Protein AF-A0A8T4VLM0-F1 (afdb_monomer_lite)

Sequence (77 aa):
MEIYQKIKSLLEQNNISFQEKVHPPTHTSEDSARLRGEPLKIGAKALLLNGDKGFLLVILPADRRVDLKKLRQILEV

Structure (mmCIF, N/CA/C/O backbone):
data_AF-A0A8T4VLM0-F1
#
_entry.id   AF-A0A8T4VLM0-F1
#
loop_
_atom_site.group_PDB
_atom_site.id
_atom_site.type_symbol
_atom_site.label_atom_id
_atom_site.label_alt_id
_atom_site.label_comp_id
_atom_site.label_asym_id
_atom_site.label_entity_id
_atom_site.label_seq_id
_atom_site.pdbx_PDB_ins_code
_atom_site.Cartn_x
_atom_site.Cartn_y
_atom_site.Cartn_z
_atom_site.occupancy
_atom_site.B_iso_or_equiv
_atom_site.auth_seq_id
_atom_site.auth_comp_id
_atom_site.auth_asym_id
_atom_site.auth_atom_id
_atom_site.pdbx_PDB_model_num
ATOM 1 N N . MET A 1 1 ? 17.535 9.120 10.549 1.00 68.12 1 MET A N 1
ATOM 2 C CA . MET A 1 1 ? 17.395 8.025 9.565 1.00 68.12 1 MET A CA 1
ATOM 3 C C . MET A 1 1 ? 16.064 8.184 8.854 1.00 68.12 1 MET A C 1
ATOM 5 O O . MET A 1 1 ? 15.045 8.251 9.538 1.00 68.12 1 MET A O 1
ATOM 9 N N . GLU A 1 2 ? 16.098 8.294 7.527 1.00 93.00 2 GLU A N 1
ATOM 10 C CA . GLU A 1 2 ? 14.922 8.437 6.654 1.00 93.00 2 GLU A CA 1
ATOM 11 C C . GLU A 1 2 ? 13.941 7.263 6.797 1.00 93.00 2 GLU A C 1
ATOM 13 O O . GLU A 1 2 ? 14.349 6.139 7.103 1.00 93.00 2 GLU A O 1
ATOM 18 N N . ILE A 1 3 ? 12.646 7.505 6.559 1.00 94.75 3 ILE A N 1
ATOM 19 C CA . ILE A 1 3 ? 11.593 6.482 6.716 1.00 94.75 3 ILE A CA 1
ATOM 20 C C . ILE A 1 3 ? 11.830 5.259 5.821 1.00 94.75 3 ILE A C 1
ATOM 22 O O . ILE A 1 3 ? 11.664 4.126 6.261 1.00 94.75 3 ILE A O 1
ATOM 26 N N . TYR A 1 4 ? 12.302 5.487 4.597 1.00 94.12 4 TYR A N 1
ATOM 27 C CA . TYR A 1 4 ? 12.648 4.437 3.642 1.00 94.12 4 TYR A CA 1
ATOM 28 C C . TYR A 1 4 ? 13.721 3.484 4.197 1.00 94.12 4 TYR A C 1
ATOM 30 O O . TYR A 1 4 ? 13.557 2.268 4.126 1.00 94.12 4 TYR A O 1
ATOM 38 N N . GLN A 1 5 ? 14.765 4.020 4.841 1.00 96.50 5 GLN A N 1
ATOM 39 C CA . GLN A 1 5 ? 15.820 3.199 5.444 1.00 96.50 5 GLN A CA 1
ATOM 40 C C . GLN A 1 5 ? 15.283 2.374 6.616 1.00 96.50 5 GLN A C 1
ATOM 42 O O . GLN A 1 5 ? 15.596 1.195 6.735 1.00 96.50 5 GLN A O 1
ATOM 47 N N . LYS A 1 6 ? 14.400 2.958 7.440 1.00 97.25 6 LYS A N 1
ATOM 48 C CA . LYS A 1 6 ? 13.731 2.223 8.527 1.00 97.25 6 LYS A CA 1
ATOM 49 C C . LYS A 1 6 ? 12.912 1.040 8.003 1.00 97.25 6 LYS A C 1
ATOM 51 O O . LYS A 1 6 ? 12.960 -0.028 8.604 1.00 97.25 6 LYS A O 1
ATOM 56 N N . ILE A 1 7 ? 12.188 1.219 6.895 1.00 96.50 7 ILE A N 1
ATOM 57 C CA . ILE A 1 7 ? 11.387 0.151 6.278 1.00 96.50 7 ILE A CA 1
ATOM 58 C C . ILE A 1 7 ? 12.295 -0.960 5.739 1.00 96.50 7 ILE A C 1
ATOM 60 O O . ILE A 1 7 ? 12.046 -2.127 6.033 1.00 96.50 7 ILE A O 1
ATOM 64 N N . LYS A 1 8 ? 13.363 -0.619 5.006 1.00 97.00 8 LYS A N 1
ATOM 65 C CA . LYS A 1 8 ? 14.306 -1.621 4.481 1.00 97.00 8 LYS A CA 1
ATOM 66 C C . LYS A 1 8 ? 14.958 -2.434 5.589 1.00 97.00 8 LYS A C 1
ATOM 68 O O . LYS A 1 8 ? 14.883 -3.658 5.552 1.00 97.00 8 LYS A O 1
ATOM 73 N N . SER A 1 9 ? 15.493 -1.767 6.613 1.00 97.19 9 SER A N 1
ATOM 74 C CA . SER A 1 9 ? 16.107 -2.461 7.748 1.00 97.19 9 SER A CA 1
ATOM 75 C C . SER A 1 9 ? 15.121 -3.390 8.458 1.00 97.19 9 SER A C 1
ATOM 77 O O . SER A 1 9 ? 15.505 -4.487 8.846 1.00 97.19 9 SER A O 1
ATOM 79 N N . LEU A 1 10 ? 13.849 -2.996 8.598 1.00 97.94 10 LEU A N 1
ATOM 80 C CA . LEU A 1 10 ? 12.825 -3.855 9.196 1.00 97.94 10 LEU A CA 1
ATOM 81 C C . LEU A 1 10 ? 12.604 -5.140 8.380 1.00 97.94 10 LEU A C 1
ATOM 83 O O . LEU A 1 10 ? 12.501 -6.218 8.964 1.00 97.94 10 LEU A O 1
ATOM 87 N N . LEU A 1 11 ? 12.536 -5.042 7.049 1.00 98.06 11 LEU A N 1
ATOM 88 C CA . LEU A 1 11 ? 12.364 -6.208 6.173 1.00 98.06 11 LEU A CA 1
ATOM 89 C C . LEU A 1 11 ? 13.592 -7.128 6.210 1.00 98.06 11 LEU A C 1
ATOM 91 O O . LEU A 1 11 ? 13.440 -8.340 6.360 1.00 98.06 11 LEU A O 1
ATOM 95 N N . GLU A 1 12 ? 14.793 -6.549 6.140 1.00 97.38 12 GLU A N 1
ATOM 96 C CA . GLU A 1 12 ? 16.072 -7.271 6.202 1.00 97.38 12 GLU A CA 1
ATOM 97 C C . GLU A 1 12 ? 16.233 -8.022 7.531 1.00 97.38 12 GLU A C 1
ATOM 99 O O . GLU A 1 12 ? 16.515 -9.219 7.533 1.00 97.38 12 GLU A O 1
ATOM 104 N N . GLN A 1 13 ? 15.975 -7.357 8.664 1.00 98.19 13 GLN A N 1
ATOM 105 C CA . GLN A 1 13 ? 16.068 -7.956 10.004 1.00 98.19 13 GLN A CA 1
ATOM 106 C C . GLN A 1 13 ? 15.116 -9.140 10.198 1.00 98.19 13 GLN A C 1
ATOM 108 O O . GLN A 1 13 ? 15.421 -10.057 10.958 1.00 98.19 13 GLN A O 1
ATOM 113 N N . ASN A 1 14 ? 13.970 -9.128 9.515 1.00 98.38 14 ASN A N 1
ATOM 114 C CA . ASN A 1 14 ? 12.983 -10.202 9.575 1.00 98.38 14 ASN A CA 1
ATOM 115 C C . ASN A 1 14 ? 13.158 -11.241 8.452 1.00 98.38 14 ASN A C 1
ATOM 117 O O . ASN A 1 14 ? 12.314 -12.124 8.316 1.00 98.38 14 ASN A O 1
ATOM 121 N N . ASN A 1 15 ? 14.234 -11.163 7.657 1.00 97.81 15 ASN A N 1
ATOM 122 C CA . ASN A 1 15 ? 14.500 -12.047 6.514 1.00 97.81 15 ASN A CA 1
ATOM 123 C C . ASN A 1 15 ? 13.338 -12.107 5.502 1.00 97.81 15 ASN A C 1
ATOM 125 O O . ASN A 1 15 ? 13.068 -13.146 4.896 1.00 97.81 15 ASN A O 1
ATOM 129 N N . ILE A 1 16 ? 12.636 -10.988 5.316 1.00 98.19 16 ILE A N 1
ATOM 130 C CA . ILE A 1 16 ? 11.543 -10.880 4.349 1.00 98.19 16 ILE A CA 1
ATOM 131 C C . ILE A 1 16 ? 12.151 -10.548 2.987 1.00 98.19 16 ILE A C 1
ATOM 133 O O . ILE A 1 16 ? 12.801 -9.519 2.828 1.00 98.19 16 ILE A O 1
ATOM 137 N N . SER A 1 17 ? 11.931 -11.406 1.989 1.00 97.31 17 SER A N 1
ATOM 138 C CA . SER A 1 17 ? 12.389 -11.142 0.622 1.00 97.31 17 SER A CA 1
ATOM 139 C C . SER A 1 17 ? 11.621 -9.967 0.013 1.00 97.31 17 SER A C 1
ATOM 141 O O . SER A 1 17 ? 10.389 -9.935 0.047 1.00 97.31 17 SER A O 1
ATOM 143 N N . PHE A 1 18 ? 12.343 -9.007 -0.563 1.00 94.88 18 PHE A N 1
ATOM 144 C CA . PHE A 1 18 ? 11.761 -7.879 -1.282 1.00 94.88 18 PHE A CA 1
ATOM 145 C C . PHE A 1 18 ? 12.620 -7.490 -2.486 1.00 94.88 18 PHE A C 1
ATOM 147 O O . PHE A 1 18 ? 13.819 -7.764 -2.537 1.00 94.88 18 PHE A O 1
ATOM 154 N N . GLN A 1 19 ? 11.997 -6.814 -3.450 1.00 92.50 19 GLN A N 1
ATOM 155 C CA . GLN A 1 19 ? 12.681 -6.173 -4.565 1.00 92.50 19 GLN A CA 1
ATOM 156 C C . GLN A 1 19 ? 12.433 -4.671 -4.498 1.00 92.50 19 GLN A C 1
ATOM 158 O O . GLN A 1 19 ? 11.293 -4.217 -4.404 1.00 92.50 19 GLN A O 1
ATOM 163 N N . GLU A 1 20 ? 13.504 -3.897 -4.598 1.00 92.25 20 GLU A N 1
ATOM 164 C CA . GLU A 1 20 ? 13.419 -2.453 -4.741 1.00 92.25 20 GLU A CA 1
ATOM 165 C C . GLU A 1 20 ? 13.356 -2.058 -6.223 1.00 92.25 20 GLU A C 1
ATOM 167 O O . GLU A 1 20 ? 14.149 -2.534 -7.037 1.00 92.25 20 GLU A O 1
ATOM 172 N N . LYS A 1 21 ? 12.416 -1.174 -6.576 1.00 89.44 21 LYS A N 1
ATOM 173 C CA . LYS A 1 21 ? 12.272 -0.609 -7.923 1.00 89.44 21 LYS A CA 1
ATOM 174 C C . LYS A 1 21 ? 12.335 0.914 -7.833 1.00 89.44 21 LYS A C 1
ATOM 176 O O . LYS A 1 21 ? 11.428 1.535 -7.287 1.00 89.44 21 LYS A O 1
ATOM 181 N N . VAL A 1 22 ? 13.393 1.512 -8.374 1.00 91.44 22 VAL A N 1
ATOM 182 C CA . VAL A 1 22 ? 13.550 2.972 -8.443 1.00 91.44 22 VAL A CA 1
ATOM 183 C C . VAL A 1 22 ? 12.846 3.487 -9.694 1.00 91.44 22 VAL A C 1
ATOM 185 O O . VAL A 1 22 ? 13.074 2.977 -10.789 1.00 91.44 22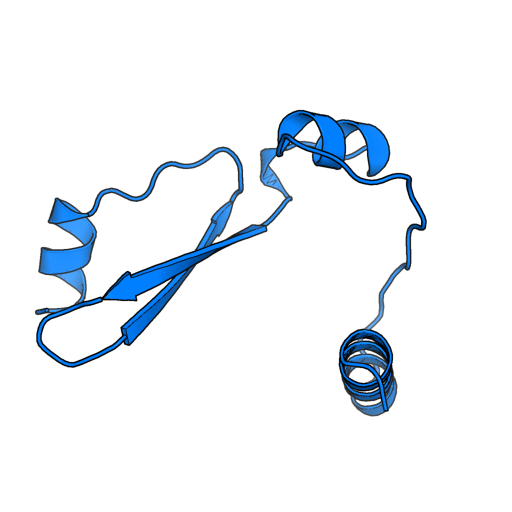 VAL A O 1
ATOM 188 N N . HIS A 1 23 ? 11.991 4.495 -9.542 1.00 91.38 23 HIS A N 1
ATOM 189 C CA . HIS A 1 23 ? 11.240 5.079 -10.649 1.00 91.38 23 HIS A CA 1
ATOM 190 C C . HIS A 1 23 ? 10.971 6.578 -10.417 1.00 91.38 23 HIS A C 1
ATOM 192 O O . HIS A 1 23 ? 10.984 7.029 -9.269 1.00 91.38 23 HIS A O 1
ATOM 198 N N . PRO A 1 24 ? 10.707 7.368 -11.477 1.00 92.62 24 PRO A N 1
ATOM 199 C CA . PRO A 1 24 ? 10.254 8.751 -11.332 1.00 92.62 24 PRO A CA 1
ATO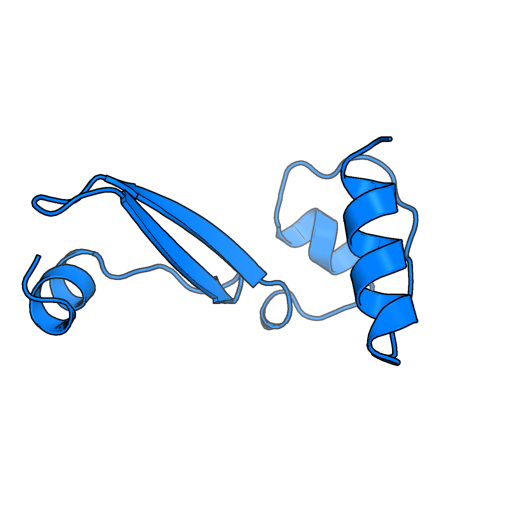M 200 C C . PRO A 1 24 ? 8.931 8.852 -10.551 1.00 92.62 24 PRO A C 1
ATOM 202 O O . PRO A 1 24 ? 8.170 7.879 -10.524 1.00 92.62 24 PRO A O 1
ATOM 205 N N . PRO A 1 25 ? 8.605 10.012 -9.950 1.00 93.19 25 PRO A N 1
ATOM 206 C CA . PRO A 1 25 ? 7.317 10.219 -9.293 1.00 93.19 25 PRO A CA 1
ATOM 207 C C . PRO A 1 25 ? 6.138 9.895 -10.217 1.00 93.19 25 PRO A C 1
ATOM 209 O O . PRO A 1 25 ? 6.140 10.233 -11.399 1.00 93.19 25 PRO A O 1
ATOM 212 N N . THR A 1 26 ? 5.116 9.250 -9.662 1.00 93.56 26 THR A N 1
ATOM 213 C CA . THR A 1 26 ? 3.881 8.894 -10.371 1.00 93.56 26 THR A CA 1
ATOM 214 C C . THR A 1 26 ? 2.696 9.589 -9.730 1.00 93.56 26 THR A C 1
ATOM 216 O O . THR A 1 26 ? 2.587 9.591 -8.505 1.00 93.56 26 THR A O 1
ATOM 219 N N . HIS A 1 27 ? 1.790 10.132 -10.541 1.00 90.44 27 HIS A N 1
ATOM 220 C CA . HIS A 1 27 ? 0.630 10.877 -10.044 1.00 90.44 27 HIS A CA 1
ATOM 221 C C . HIS A 1 27 ? -0.631 10.017 -9.914 1.00 90.44 27 HIS A C 1
ATOM 223 O O . HIS A 1 27 ? -1.522 10.355 -9.136 1.00 90.44 27 HIS A O 1
ATOM 229 N N . THR A 1 28 ? -0.707 8.904 -10.647 1.00 88.38 28 THR A N 1
ATOM 230 C CA . THR A 1 28 ? -1.848 7.981 -10.620 1.00 88.38 28 THR A CA 1
ATOM 231 C C . THR A 1 28 ? -1.407 6.569 -10.243 1.00 88.38 28 THR A C 1
ATOM 233 O O . THR A 1 28 ? -0.240 6.201 -10.392 1.00 88.38 28 THR A O 1
ATOM 236 N N . SER A 1 29 ? -2.344 5.755 -9.750 1.00 85.75 29 SER A N 1
ATOM 237 C CA . SER A 1 29 ? -2.038 4.359 -9.400 1.00 85.75 29 SER A CA 1
ATOM 238 C C . SER A 1 29 ? -1.730 3.524 -10.648 1.00 85.75 29 SER A C 1
ATOM 240 O O . SER A 1 29 ? -0.927 2.590 -10.594 1.00 85.75 29 SER A O 1
ATOM 242 N N . GLU A 1 30 ? -2.339 3.890 -11.774 1.00 89.38 30 GLU A N 1
ATOM 243 C CA . GLU A 1 30 ? -2.126 3.350 -13.110 1.00 89.38 30 GLU A CA 1
ATOM 244 C C . GLU A 1 30 ? -0.691 3.602 -13.589 1.00 89.38 30 GLU A C 1
ATOM 246 O O . GLU A 1 30 ? -0.032 2.673 -14.062 1.00 89.38 30 GLU A O 1
ATOM 251 N N . ASP A 1 31 ? -0.171 4.821 -13.399 1.00 91.81 31 ASP A N 1
ATOM 252 C CA . ASP A 1 31 ? 1.232 5.144 -13.688 1.00 91.81 31 ASP A CA 1
ATOM 253 C C . ASP A 1 31 ? 2.181 4.283 -12.857 1.00 91.81 31 ASP A C 1
ATOM 255 O O . ASP A 1 31 ? 3.124 3.697 -13.396 1.00 91.81 31 ASP A O 1
ATOM 259 N N . SER A 1 32 ? 1.907 4.151 -11.554 1.00 91.31 32 SER A N 1
ATOM 260 C CA . SER A 1 32 ? 2.719 3.311 -10.673 1.00 91.31 32 SER A CA 1
ATOM 261 C C . SER A 1 32 ? 2.684 1.842 -11.098 1.00 91.31 32 SER A C 1
ATOM 263 O O . SER A 1 32 ? 3.720 1.185 -11.096 1.00 91.31 32 SER A O 1
ATOM 265 N N . ALA A 1 33 ? 1.519 1.309 -11.479 1.00 92.19 33 ALA A N 1
ATOM 266 C CA . ALA A 1 33 ? 1.384 -0.075 -11.939 1.00 92.19 33 ALA A CA 1
ATOM 267 C C . ALA A 1 33 ? 2.189 -0.338 -13.220 1.00 92.19 33 ALA A C 1
ATOM 269 O O . ALA A 1 33 ? 2.926 -1.323 -13.303 1.00 92.19 33 ALA A O 1
ATOM 270 N N . ARG A 1 34 ? 2.121 0.593 -14.180 1.00 91.38 34 ARG A N 1
ATOM 271 C CA . ARG A 1 34 ? 2.909 0.545 -15.417 1.00 91.38 34 ARG A CA 1
ATOM 272 C C . ARG A 1 34 ? 4.412 0.541 -15.139 1.00 91.38 34 ARG A C 1
ATOM 274 O O . ARG A 1 34 ? 5.106 -0.301 -15.698 1.00 91.38 34 ARG A O 1
ATOM 281 N N . LEU A 1 35 ? 4.911 1.420 -14.264 1.00 92.00 35 LEU A N 1
ATOM 282 C CA . LEU A 1 35 ? 6.342 1.459 -13.918 1.00 92.00 35 LEU A CA 1
ATOM 283 C C . LEU A 1 35 ? 6.797 0.235 -13.120 1.00 92.00 35 LEU A C 1
ATOM 285 O O . LEU A 1 35 ? 7.930 -0.213 -13.277 1.00 92.00 35 LEU A O 1
ATOM 289 N N . ARG A 1 36 ? 5.915 -0.351 -12.303 1.00 90.06 36 ARG A N 1
ATOM 290 C CA . ARG A 1 36 ? 6.200 -1.633 -11.650 1.00 90.06 36 ARG A CA 1
ATOM 291 C C . ARG A 1 36 ? 6.236 -2.806 -12.638 1.00 90.06 36 ARG A C 1
ATOM 293 O O . ARG A 1 36 ? 6.843 -3.821 -12.304 1.00 90.06 36 ARG A O 1
ATOM 300 N N . GLY A 1 37 ? 5.634 -2.681 -13.825 1.00 90.69 37 GLY A N 1
ATOM 301 C CA . GLY A 1 37 ? 5.473 -3.786 -14.779 1.00 90.69 37 GLY A CA 1
ATOM 302 C C . GLY A 1 37 ? 4.472 -4.832 -14.285 1.00 90.69 37 GLY A C 1
ATOM 303 O O . GLY A 1 37 ? 4.623 -6.022 -14.543 1.00 90.69 37 GLY A O 1
ATOM 304 N N . GLU A 1 38 ? 3.481 -4.393 -13.513 1.00 89.12 38 GLU A N 1
ATOM 305 C CA . GLU A 1 38 ? 2.624 -5.248 -12.700 1.00 89.12 38 GLU A CA 1
ATOM 306 C C . GLU A 1 38 ? 1.147 -4.866 -12.860 1.00 89.12 38 GLU A C 1
ATOM 308 O O . GLU A 1 38 ? 0.831 -3.688 -13.054 1.00 89.12 38 GLU A O 1
ATOM 313 N N . PRO A 1 39 ? 0.203 -5.817 -12.727 1.00 92.00 39 PRO A N 1
ATOM 314 C CA . PRO A 1 39 ? -1.219 -5.490 -12.735 1.00 92.00 39 PRO A CA 1
ATOM 315 C C . PRO A 1 39 ? -1.593 -4.487 -11.632 1.00 92.00 39 PRO A C 1
ATOM 317 O O . PRO A 1 39 ? -1.175 -4.630 -10.484 1.00 92.00 39 PRO A O 1
ATOM 320 N N . LEU A 1 40 ? -2.469 -3.521 -11.932 1.00 89.75 40 LEU A N 1
ATOM 321 C CA . LEU A 1 40 ? -2.920 -2.518 -10.953 1.00 89.75 40 LEU A CA 1
ATOM 322 C C . LEU A 1 40 ? -3.443 -3.149 -9.652 1.00 89.75 40 LEU A C 1
ATOM 324 O O . LEU A 1 40 ? -3.112 -2.681 -8.565 1.00 89.75 40 LEU A O 1
ATOM 328 N N . LYS A 1 41 ? -4.184 -4.257 -9.773 1.00 92.38 41 LYS A N 1
ATOM 329 C CA . LYS A 1 41 ? -4.784 -5.008 -8.659 1.00 92.38 41 LYS A CA 1
ATOM 330 C C . LYS A 1 41 ? -3.803 -5.490 -7.590 1.00 92.38 41 LYS A C 1
ATOM 332 O O . LYS A 1 41 ? -4.240 -5.819 -6.494 1.00 92.38 41 LYS A O 1
ATOM 337 N N . ILE A 1 42 ? -2.508 -5.601 -7.902 1.00 90.19 42 ILE A N 1
ATOM 338 C CA . ILE A 1 42 ? -1.520 -6.053 -6.914 1.00 90.19 42 ILE A CA 1
ATOM 339 C C . ILE A 1 42 ? -0.911 -4.899 -6.118 1.00 90.19 42 ILE A C 1
ATOM 341 O O . ILE A 1 42 ? -0.340 -5.125 -5.056 1.00 90.19 42 ILE A O 1
ATOM 345 N N . GLY A 1 43 ? -1.067 -3.658 -6.589 1.00 90.12 43 GLY A N 1
ATOM 346 C CA . GLY A 1 43 ? -0.731 -2.491 -5.783 1.00 90.12 43 GLY A CA 1
ATOM 347 C C . GLY A 1 43 ? -1.691 -2.378 -4.603 1.00 90.12 43 GLY A C 1
ATOM 348 O O . GLY A 1 43 ? -2.895 -2.555 -4.773 1.00 90.12 43 GLY A O 1
ATOM 349 N N . ALA A 1 44 ? -1.178 -2.052 -3.421 1.00 91.62 44 ALA A N 1
ATOM 350 C CA . ALA A 1 44 ? -2.000 -1.709 -2.269 1.00 91.62 44 ALA A CA 1
ATOM 351 C C . ALA A 1 44 ? -2.137 -0.187 -2.156 1.00 91.62 44 ALA A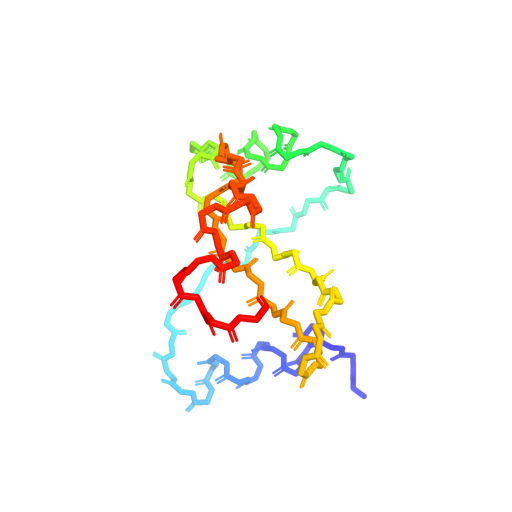 C 1
ATOM 353 O O . ALA A 1 44 ? -1.182 0.551 -2.403 1.00 91.62 44 ALA A O 1
ATOM 354 N N . LYS A 1 45 ? -3.311 0.282 -1.735 1.00 91.06 45 LYS A N 1
ATOM 355 C CA . LYS A 1 45 ? -3.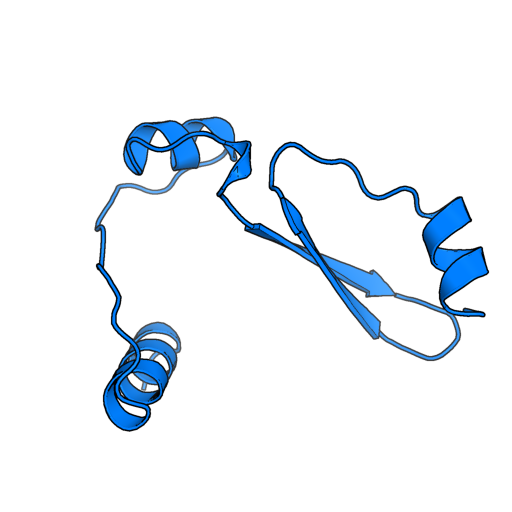510 1.652 -1.258 1.00 91.06 45 LYS A CA 1
ATOM 356 C C . LYS A 1 45 ? -3.944 1.629 0.196 1.00 91.06 45 LYS A C 1
ATOM 358 O O . LYS A 1 45 ? -4.737 0.776 0.593 1.00 91.06 45 LYS A O 1
ATOM 363 N N . ALA A 1 46 ? -3.426 2.577 0.965 1.00 93.81 46 ALA A N 1
ATOM 364 C CA . ALA A 1 46 ? -3.771 2.769 2.361 1.00 93.81 46 ALA A CA 1
ATOM 365 C C . ALA A 1 46 ? -4.624 4.034 2.493 1.00 93.81 46 ALA A C 1
ATOM 367 O O . ALA A 1 46 ? -4.194 5.124 2.117 1.00 93.81 46 ALA A O 1
ATOM 368 N N . LEU A 1 47 ? -5.847 3.881 2.993 1.00 93.50 47 LEU A N 1
ATOM 369 C CA . LEU A 1 47 ? -6.766 4.980 3.271 1.00 93.50 47 LEU A CA 1
ATOM 370 C C . LEU A 1 47 ? -6.770 5.236 4.775 1.00 93.50 47 LEU A C 1
ATOM 372 O O . LEU A 1 47 ? -7.154 4.355 5.542 1.00 93.50 47 LEU A O 1
ATOM 376 N N . LEU A 1 48 ? -6.361 6.433 5.189 1.00 95.00 48 LEU A N 1
ATOM 377 C CA . LEU A 1 48 ? -6.515 6.888 6.567 1.00 95.00 48 LEU A CA 1
ATOM 378 C C . LEU A 1 48 ? -7.886 7.556 6.707 1.0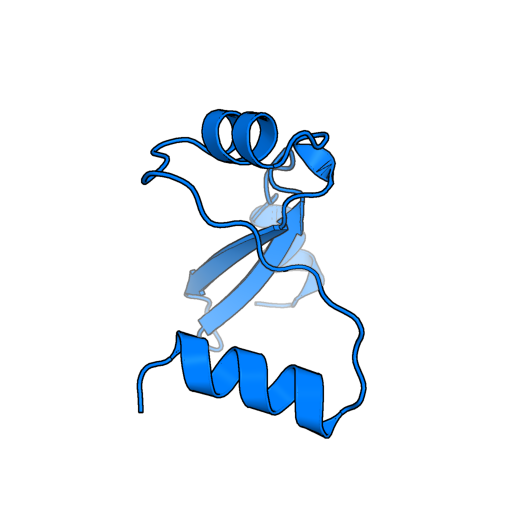0 95.00 48 LEU A C 1
ATOM 380 O O . LEU A 1 48 ? -8.135 8.604 6.112 1.00 95.00 48 LEU A O 1
ATOM 384 N N . LEU A 1 49 ? -8.783 6.924 7.456 1.00 93.19 49 LEU A N 1
ATOM 385 C CA . LEU A 1 49 ? -10.151 7.380 7.683 1.00 93.19 49 LEU A CA 1
ATOM 386 C C . LEU A 1 49 ? -10.309 7.847 9.129 1.00 93.19 49 LEU A C 1
ATOM 388 O O . LEU A 1 49 ? -9.730 7.258 10.039 1.00 93.19 49 LEU A O 1
ATOM 392 N N . ASN A 1 50 ? -11.118 8.880 9.341 1.00 90.69 50 ASN A N 1
ATOM 393 C CA . ASN A 1 50 ? -11.531 9.303 10.673 1.00 90.69 50 ASN A CA 1
ATOM 394 C C . ASN A 1 50 ? -12.894 8.676 10.994 1.00 90.69 50 ASN A C 1
ATOM 396 O O . ASN A 1 50 ? -13.831 8.848 10.211 1.00 90.69 50 ASN A O 1
ATOM 400 N N . GLY A 1 51 ? -12.987 7.937 12.095 1.00 87.19 51 GLY A N 1
ATOM 401 C CA . GLY A 1 51 ? -14.214 7.291 12.557 1.00 87.19 51 GLY A CA 1
ATOM 402 C C . GLY A 1 51 ? -14.555 7.669 13.996 1.00 87.19 51 GLY A C 1
ATOM 403 O O . GLY A 1 51 ? -13.766 8.310 14.690 1.00 87.19 51 GLY A O 1
ATOM 404 N N . ASP A 1 52 ? -15.723 7.227 14.463 1.00 84.12 52 ASP A N 1
ATOM 405 C CA . ASP A 1 52 ? -16.280 7.651 15.756 1.00 84.12 52 ASP A CA 1
ATOM 406 C C . ASP A 1 52 ? -15.411 7.213 16.954 1.00 84.12 52 ASP A C 1
ATOM 408 O O . ASP A 1 52 ? -15.347 7.901 17.972 1.00 84.12 52 ASP A O 1
ATOM 412 N N . LYS A 1 53 ? -14.697 6.085 16.827 1.00 83.81 53 LYS A N 1
ATOM 413 C CA . LYS A 1 53 ? -13.800 5.527 17.861 1.00 83.81 53 LYS A CA 1
ATOM 414 C C . LYS A 1 53 ? -12.313 5.831 17.617 1.00 83.81 53 LYS A C 1
ATOM 416 O O . LYS A 1 53 ? -11.461 5.300 18.328 1.00 83.81 53 LYS A O 1
ATOM 421 N N . GLY A 1 54 ? -11.991 6.654 16.616 1.00 89.12 54 GLY A N 1
ATOM 422 C CA . GLY A 1 54 ? -10.621 7.023 16.256 1.00 89.12 54 GLY A CA 1
ATOM 423 C C . GLY A 1 54 ? -10.287 6.805 14.781 1.00 89.12 54 GLY A C 1
ATOM 424 O O . GLY A 1 54 ? -11.159 6.609 13.934 1.00 89.12 54 GLY A O 1
ATOM 425 N N . PHE A 1 55 ? -8.992 6.853 14.465 1.00 92.81 55 PHE A N 1
ATOM 426 C CA . PHE A 1 55 ? -8.508 6.701 13.095 1.00 92.81 55 PHE A CA 1
ATOM 427 C C . PHE A 1 55 ? -8.415 5.236 12.671 1.00 92.81 55 PHE A C 1
ATOM 429 O O . PHE A 1 55 ? -7.940 4.383 13.419 1.00 92.81 55 PHE A O 1
ATOM 436 N N . LEU A 1 56 ? -8.805 4.967 11.426 1.00 92.25 56 LEU A N 1
ATOM 437 C CA . LEU A 1 56 ? -8.717 3.656 10.795 1.00 92.25 56 LEU A CA 1
ATOM 438 C C . LEU A 1 56 ? -7.766 3.715 9.604 1.00 92.25 56 LEU A C 1
ATOM 440 O O . LEU A 1 56 ? -7.893 4.591 8.751 1.00 92.25 56 LEU A O 1
ATOM 444 N N . LEU A 1 57 ? -6.853 2.749 9.511 1.00 94.12 57 LEU A N 1
ATOM 445 C CA . LEU A 1 57 ? -6.031 2.545 8.322 1.00 94.12 57 LEU A CA 1
ATOM 446 C C . LEU A 1 57 ? -6.582 1.362 7.523 1.00 94.12 57 LEU A C 1
ATOM 448 O O . LEU A 1 57 ? -6.441 0.211 7.928 1.00 94.12 57 LEU A O 1
ATOM 452 N N . VAL A 1 58 ? -7.212 1.642 6.383 1.00 93.69 58 VAL A N 1
ATOM 453 C CA . VAL A 1 58 ? -7.814 0.619 5.520 1.00 93.69 58 VAL A CA 1
ATOM 454 C C . VAL A 1 58 ? -6.896 0.338 4.339 1.00 93.69 58 VAL A C 1
ATOM 456 O O . VAL A 1 58 ? -6.659 1.217 3.510 1.00 93.69 58 VAL A O 1
ATOM 459 N N . ILE A 1 59 ? -6.396 -0.894 4.253 1.00 94.38 59 ILE A N 1
ATOM 460 C CA . ILE A 1 59 ? -5.502 -1.345 3.182 1.00 94.38 59 ILE A CA 1
ATOM 461 C C . ILE A 1 59 ? -6.290 -2.233 2.220 1.00 94.38 59 ILE A C 1
ATOM 463 O O . ILE A 1 59 ? -6.920 -3.204 2.633 1.00 94.38 59 ILE A O 1
ATOM 467 N N . LEU A 1 60 ? -6.261 -1.897 0.933 1.00 93.25 60 LEU A N 1
ATOM 468 C CA . LEU A 1 60 ? -6.976 -2.626 -0.112 1.00 93.25 60 LEU A CA 1
ATOM 469 C C . LEU A 1 60 ? -6.227 -2.571 -1.450 1.00 93.25 60 LEU A C 1
ATOM 471 O O . LEU A 1 60 ? -5.387 -1.685 -1.634 1.00 93.25 60 LEU A O 1
ATOM 475 N N . PRO A 1 61 ? -6.555 -3.457 -2.407 1.00 93.88 61 PRO A N 1
ATOM 476 C CA . PRO A 1 61 ? -6.057 -3.348 -3.773 1.00 93.88 61 PRO A CA 1
ATOM 477 C C . PRO A 1 61 ? -6.330 -1.972 -4.396 1.00 93.88 61 PRO A C 1
ATOM 479 O O . PRO A 1 61 ? -7.390 -1.367 -4.185 1.00 93.88 61 PRO A O 1
ATOM 482 N N . ALA A 1 62 ? -5.380 -1.475 -5.185 1.00 90.94 62 ALA A N 1
ATOM 483 C CA . ALA A 1 62 ? -5.410 -0.135 -5.762 1.00 90.94 62 ALA A CA 1
ATOM 484 C C . ALA A 1 62 ? -6.610 0.071 -6.702 1.00 90.94 62 ALA A C 1
ATOM 486 O O . ALA A 1 62 ? -7.190 1.160 -6.722 1.00 90.94 62 ALA A O 1
ATOM 487 N N . ASP A 1 63 ? -7.045 -0.990 -7.387 1.00 91.62 63 ASP A N 1
ATOM 488 C CA . ASP A 1 63 ? -8.184 -1.023 -8.314 1.00 91.62 63 ASP A CA 1
ATOM 489 C C . ASP A 1 63 ? -9.559 -1.146 -7.626 1.00 91.62 63 ASP A C 1
ATOM 491 O O . ASP A 1 63 ? -10.597 -1.102 -8.288 1.00 91.62 63 ASP A O 1
ATOM 495 N N . ARG A 1 64 ? -9.611 -1.290 -6.295 1.00 92.44 64 ARG A N 1
ATOM 496 C CA . ARG A 1 64 ? -10.868 -1.453 -5.546 1.00 92.44 64 ARG A CA 1
ATOM 497 C C . ARG A 1 64 ? -11.303 -0.162 -4.879 1.00 92.44 64 ARG A C 1
ATOM 499 O O . ARG A 1 64 ? -10.487 0.627 -4.421 1.00 92.44 64 ARG A O 1
ATOM 506 N N . ARG A 1 65 ? -12.609 0.060 -4.760 1.00 92.69 65 ARG A N 1
ATOM 507 C CA . ARG A 1 65 ? -13.163 1.174 -3.981 1.00 92.69 65 ARG A CA 1
ATOM 508 C C . ARG A 1 65 ? -13.690 0.646 -2.652 1.00 92.69 65 ARG A C 1
ATOM 510 O O . ARG A 1 65 ? -14.427 -0.333 -2.639 1.00 92.69 65 ARG A O 1
ATOM 517 N N . VAL A 1 66 ? -13.320 1.303 -1.554 1.00 93.31 66 VAL A N 1
ATOM 518 C CA . VAL A 1 66 ? -13.908 1.025 -0.239 1.00 93.31 66 VAL A CA 1
ATOM 519 C C . VAL A 1 66 ? -15.384 1.422 -0.255 1.00 93.31 66 VAL A C 1
ATOM 521 O O . VAL A 1 66 ? -15.736 2.527 -0.670 1.00 93.31 66 VAL A O 1
ATOM 524 N N . ASP A 1 67 ? -16.238 0.521 0.225 1.00 94.56 67 ASP A N 1
ATOM 525 C CA . ASP A 1 67 ? -17.629 0.814 0.558 1.00 94.56 67 ASP A CA 1
ATOM 526 C C . ASP A 1 67 ? -17.691 1.259 2.023 1.00 94.56 67 ASP A C 1
ATOM 528 O O . ASP A 1 67 ? -17.648 0.437 2.938 1.00 94.56 67 ASP A O 1
ATOM 532 N N . LEU A 1 68 ? -17.760 2.574 2.246 1.00 91.94 68 LEU A N 1
ATOM 533 C CA . LEU A 1 68 ? -17.756 3.153 3.593 1.00 91.94 68 LEU A CA 1
ATOM 534 C C . LEU A 1 68 ? -18.987 2.749 4.413 1.00 91.94 68 LEU A C 1
ATOM 536 O O . LEU A 1 68 ? -18.883 2.624 5.629 1.00 91.94 68 LEU A O 1
ATOM 540 N N . LYS A 1 69 ? -20.140 2.512 3.769 1.00 92.06 69 LYS A N 1
ATOM 541 C CA . LYS A 1 69 ? -21.363 2.107 4.478 1.00 92.06 69 LYS A CA 1
ATOM 542 C C . LYS A 1 69 ? -21.215 0.692 5.023 1.00 92.06 69 LYS A C 1
ATOM 544 O O . LYS A 1 69 ? -21.497 0.461 6.195 1.00 92.06 69 LYS A O 1
ATOM 549 N N . LYS A 1 70 ? -20.723 -0.234 4.194 1.00 91.94 70 LYS A N 1
ATOM 550 C CA . LYS A 1 70 ? -20.437 -1.607 4.636 1.00 91.94 70 LYS A CA 1
ATOM 551 C C . LYS A 1 70 ? -19.309 -1.652 5.658 1.00 91.94 70 LYS A C 1
ATOM 553 O O . LYS A 1 70 ? -19.415 -2.384 6.632 1.00 91.94 70 LYS A O 1
ATOM 558 N N . LEU A 1 71 ? -18.257 -0.855 5.465 1.00 90.88 71 LEU A N 1
ATOM 559 C CA . LEU A 1 71 ? -17.149 -0.774 6.416 1.00 90.88 71 LEU A CA 1
ATOM 560 C C . LEU A 1 71 ? -17.641 -0.359 7.808 1.00 90.88 71 LEU A C 1
ATOM 562 O O . LEU A 1 71 ? -17.274 -0.990 8.794 1.00 90.88 71 LEU A O 1
ATOM 566 N N . ARG A 1 72 ? -18.524 0.646 7.865 1.00 88.50 72 ARG A N 1
ATOM 567 C CA . ARG A 1 72 ? -19.164 1.105 9.100 1.00 88.50 72 ARG A CA 1
ATOM 568 C C . ARG A 1 72 ? -19.934 -0.017 9.805 1.00 88.50 72 ARG A C 1
ATOM 570 O O . ARG A 1 72 ? -19.778 -0.218 11.001 1.00 88.50 72 ARG A O 1
ATOM 577 N N . GLN A 1 73 ? -20.716 -0.781 9.040 1.00 89.25 73 GLN A N 1
ATOM 578 C CA . GLN A 1 73 ? -21.479 -1.921 9.557 1.00 89.25 73 GLN A CA 1
ATOM 579 C C . GLN A 1 73 ? -20.582 -3.047 10.091 1.00 89.25 73 GLN A C 1
ATOM 581 O O . GLN A 1 73 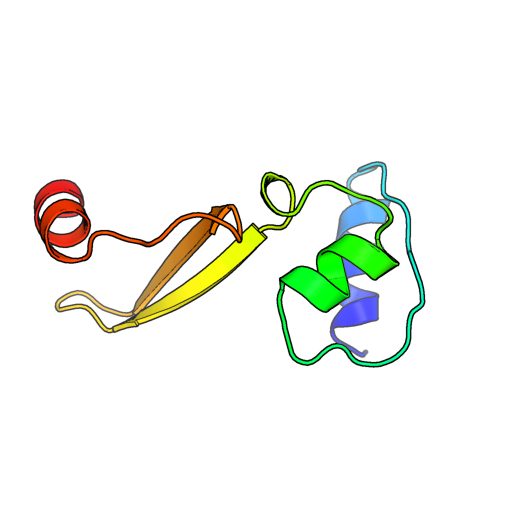? -20.907 -3.632 11.115 1.00 89.25 73 GLN A O 1
ATOM 586 N N . ILE A 1 74 ? -19.467 -3.350 9.414 1.00 86.56 74 ILE A N 1
ATOM 587 C CA . ILE A 1 74 ? -18.551 -4.442 9.793 1.00 86.56 74 ILE A CA 1
ATOM 588 C C . ILE A 1 74 ? -17.753 -4.103 11.053 1.00 86.56 74 ILE A C 1
ATOM 590 O O . ILE A 1 74 ? -17.504 -4.976 11.877 1.00 86.56 74 ILE A O 1
ATOM 594 N N . LEU A 1 75 ? -17.300 -2.856 11.169 1.00 82.06 75 LEU A N 1
ATOM 595 C CA . LEU A 1 75 ? -16.401 -2.435 12.242 1.00 82.06 75 LEU A CA 1
ATOM 596 C C . LEU A 1 75 ? -17.138 -1.905 13.480 1.00 82.06 75 LEU A C 1
ATOM 598 O O . LEU A 1 75 ? -16.483 -1.590 14.470 1.00 82.06 75 LEU A O 1
ATOM 602 N N . GLU A 1 76 ? -18.470 -1.800 13.428 1.00 71.50 76 GLU A N 1
ATOM 603 C CA . GLU A 1 76 ? -19.293 -1.198 14.489 1.00 71.50 76 GLU A CA 1
ATOM 604 C C . GLU A 1 76 ? -18.783 0.203 14.902 1.00 71.50 76 GLU A C 1
ATOM 606 O O . GLU A 1 76 ? -18.699 0.538 16.094 1.00 71.50 76 GLU A O 1
ATOM 611 N N . VAL A 1 77 ? -18.373 1.001 13.906 1.00 60.22 77 VAL A N 1
ATOM 612 C CA . VAL A 1 77 ? -17.869 2.390 14.032 1.00 60.22 77 VAL A CA 1
ATOM 613 C C . VAL A 1 77 ? -18.764 3.393 13.313 1.00 60.22 77 VAL A C 1
ATOM 615 O O . VAL A 1 77 ? -19.846 3.010 12.824 1.00 60.22 77 VAL A O 1
#

Foldseek 3Di:
DDPVVVVVVVCVVVVNDDDDQDDPDDDALVRVCVSVVHDQQVDKDWDWDADPVGIDTDIHRRPDDDDVVVVCVVVVD

Radius of gyration: 15.81 Å; chains: 1; bounding box: 39×23×33 Å

pLDDT: mean 91.35, std 6.08, range [60.22, 98.38]

Secondary structure (DSSP, 8-state):
--HHHHHHHHHHHTT-----------SSHHHHHHHHTS-GGGSEEEEEEEETTEEEEEEEETTPPP-HHHHHHHHT-